Protein AF-A0A7C3SNG6-F1 (afdb_monomer)

Solvent-accessible surface area (backbone atoms only — not comparable to full-atom values): 3132 Å² total; per-residue (Å²): 135,46,66,48,78,54,56,45,67,48,57,50,27,46,68,38,76,90,42,96,47,11,71,59,29,41,52,53,58,73,67,40,76,41,81,42,70,52,73,66,35,55,53,52,46,52,50,50,38,52,74,69,74,99

Nearest PDB structures (foldseek):
  5x3t-assembly1_H  TM=9.060E-01  e=4.121E-01  Mycobacterium tuberculosis H37Rv
  3zvk-assembly1_B  TM=6.138E-01  e=1.008E+00  Rickettsia felis

Secondary structure (DSSP, 8-state):
--EEEPPHHHHHHHH-TTSTTHHHHHHHHHT-SEEE--HHHHHHHHHHHHHTT-

Mean predicted aligned error: 2.26 Å

Structure (mmCIF, N/CA/C/O backbone):
data_AF-A0A7C3SNG6-F1
#
_entry.id   AF-A0A7C3SNG6-F1
#
loop_
_atom_site.group_PDB
_atom_site.id
_atom_site.type_symbol
_atom_site.label_atom_id
_atom_site.label_alt_id
_atom_site.label_comp_id
_atom_site.label_asym_id
_atom_site.label_entity_id
_atom_site.label_seq_id
_atom_site.pdbx_PDB_ins_code
_atom_site.Cartn_x
_atom_site.Cartn_y
_atom_site.Cartn_z
_atom_site.occupancy
_atom_site.B_iso_or_equiv
_atom_site.auth_seq_id
_atom_site.auth_comp_id
_atom_site.auth_asym_id
_atom_site.auth_atom_id
_atom_site.pdbx_PDB_model_num
ATOM 1 N N . MET A 1 1 ? -13.016 -3.809 16.535 1.00 73.00 1 MET A N 1
ATOM 2 C CA . MET A 1 1 ? -13.031 -3.653 15.076 1.00 73.00 1 MET A CA 1
ATOM 3 C C . MET A 1 1 ? -11.980 -2.611 14.738 1.00 73.00 1 MET A C 1
ATOM 5 O O . MET A 1 1 ? -12.173 -1.458 15.107 1.00 73.00 1 MET A O 1
ATOM 9 N N . GLN A 1 2 ? -10.830 -3.027 14.214 1.00 92.75 2 GLN A N 1
ATOM 10 C CA . GLN A 1 2 ? -9.742 -2.139 13.810 1.00 92.75 2 GLN A CA 1
ATOM 11 C C . GLN A 1 2 ? -9.874 -1.832 12.323 1.00 92.75 2 GLN A C 1
ATOM 13 O O . GLN A 1 2 ? -9.875 -2.737 11.492 1.00 92.75 2 GLN A O 1
ATOM 18 N N . GLU A 1 3 ? -9.992 -0.555 11.994 1.00 97.12 3 GLU A N 1
ATOM 19 C CA . GLU A 1 3 ? -10.030 -0.071 10.620 1.00 97.12 3 GLU A CA 1
ATOM 20 C C . GLU A 1 3 ? -9.003 1.041 10.438 1.00 97.12 3 GLU A C 1
ATOM 22 O O . GLU A 1 3 ? -8.685 1.767 11.382 1.00 97.12 3 GLU A O 1
ATOM 27 N N . ALA A 1 4 ? -8.473 1.165 9.225 1.00 98.12 4 ALA A N 1
ATOM 28 C CA . ALA A 1 4 ? -7.524 2.214 8.885 1.00 98.12 4 ALA A CA 1
ATOM 29 C C . ALA A 1 4 ? -7.725 2.689 7.447 1.00 98.12 4 ALA A C 1
ATOM 31 O O . ALA A 1 4 ? -8.170 1.930 6.580 1.00 98.12 4 A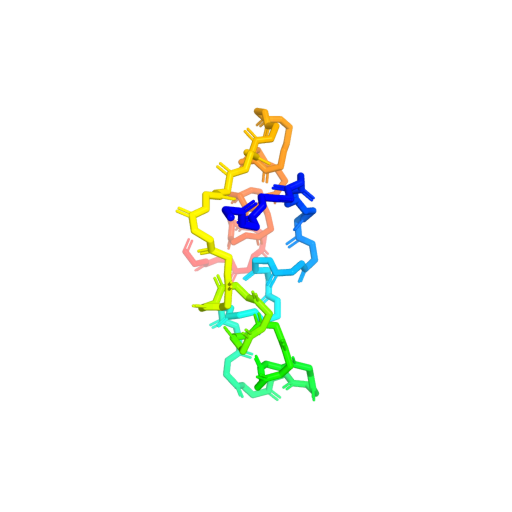LA A O 1
ATOM 32 N N . VAL A 1 5 ? -7.362 3.950 7.207 1.00 98.25 5 VAL A N 1
ATOM 33 C CA . VAL A 1 5 ? -7.221 4.492 5.855 1.00 98.25 5 VAL A CA 1
ATOM 34 C C . VAL A 1 5 ? -5.862 4.068 5.320 1.00 98.25 5 VAL A C 1
ATOM 36 O O . VAL A 1 5 ? -4.837 4.384 5.921 1.00 98.25 5 VAL A O 1
ATOM 39 N N . ILE A 1 6 ? -5.860 3.314 4.227 1.00 98.31 6 ILE A N 1
ATOM 40 C CA . ILE A 1 6 ? -4.642 2.730 3.668 1.00 98.31 6 ILE A CA 1
ATOM 41 C C . ILE A 1 6 ? -3.978 3.733 2.733 1.00 98.31 6 ILE A C 1
ATOM 43 O O . ILE A 1 6 ? -4.647 4.308 1.880 1.00 98.31 6 ILE A O 1
ATOM 47 N N . ASP A 1 7 ? -2.669 3.906 2.892 1.00 98.38 7 ASP A N 1
ATOM 48 C CA . ASP A 1 7 ? -1.819 4.675 1.985 1.00 98.38 7 ASP A CA 1
ATOM 49 C C . ASP A 1 7 ? -1.147 3.761 0.949 1.00 98.38 7 ASP A C 1
ATOM 51 O O . ASP A 1 7 ? -0.911 2.575 1.207 1.00 98.38 7 ASP A O 1
ATOM 55 N N . THR A 1 8 ? -0.777 4.322 -0.202 1.00 98.50 8 THR A N 1
ATOM 56 C CA . THR A 1 8 ? -0.143 3.588 -1.306 1.00 98.50 8 THR A CA 1
ATOM 57 C C . THR A 1 8 ? 1.126 2.868 -0.866 1.00 98.50 8 THR A C 1
ATOM 59 O O . THR A 1 8 ? 1.333 1.715 -1.242 1.00 98.50 8 THR A O 1
ATOM 62 N N . ASN A 1 9 ? 1.949 3.488 -0.013 1.00 97.75 9 ASN A N 1
ATOM 63 C CA . ASN A 1 9 ? 3.206 2.882 0.429 1.00 97.75 9 ASN A CA 1
ATOM 64 C C . ASN A 1 9 ? 2.998 1.553 1.163 1.00 97.75 9 ASN A C 1
ATOM 66 O O . ASN A 1 9 ? 3.806 0.642 1.012 1.00 97.75 9 ASN A O 1
ATOM 70 N N . VAL A 1 10 ? 1.916 1.415 1.936 1.00 97.94 10 VAL A N 1
ATOM 71 C CA . VAL A 1 10 ? 1.634 0.176 2.676 1.00 97.94 10 VAL A CA 1
ATOM 72 C C . VAL A 1 10 ? 1.319 -0.962 1.708 1.00 97.94 10 VAL A C 1
ATOM 74 O O . VAL A 1 10 ? 1.858 -2.054 1.865 1.00 97.94 10 VAL A O 1
ATOM 77 N N . LEU A 1 11 ? 0.519 -0.694 0.670 1.00 98.19 11 LEU A N 1
ATOM 78 C CA . LEU A 1 11 ? 0.233 -1.674 -0.381 1.00 98.19 11 LEU A CA 1
ATOM 79 C C . LEU A 1 11 ? 1.495 -2.036 -1.170 1.00 98.19 11 LEU A C 1
ATOM 81 O O . LEU A 1 11 ? 1.733 -3.207 -1.446 1.00 98.19 11 LEU A O 1
ATOM 85 N N . VAL A 1 12 ? 2.334 -1.048 -1.490 1.00 98.00 12 VAL A N 1
ATOM 86 C CA . VAL A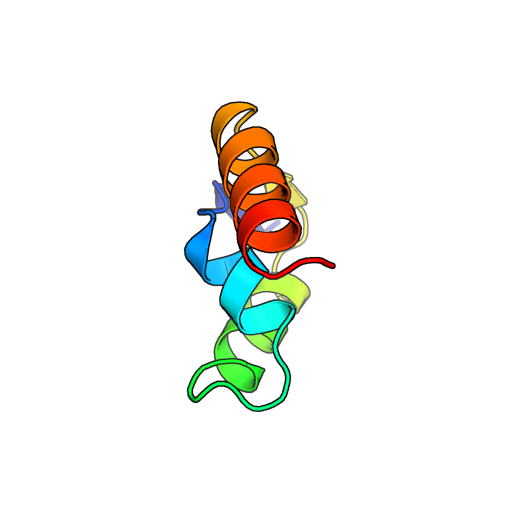 1 12 ? 3.613 -1.266 -2.183 1.00 98.00 12 VAL A CA 1
ATOM 87 C C . VAL A 1 12 ? 4.526 -2.175 -1.359 1.00 98.00 12 VAL A C 1
ATOM 89 O O . VAL A 1 12 ? 5.008 -3.177 -1.880 1.00 98.00 12 VAL A O 1
ATOM 92 N N . TYR A 1 13 ? 4.729 -1.884 -0.073 1.00 98.31 13 TYR A N 1
ATOM 93 C CA . TYR A 1 13 ? 5.568 -2.725 0.783 1.00 98.31 13 TYR A CA 1
ATOM 94 C C . TYR A 1 13 ? 4.995 -4.138 0.959 1.00 98.31 13 TYR A C 1
ATOM 96 O O . TYR A 1 13 ? 5.759 -5.098 0.950 1.00 98.31 13 TYR A O 1
ATOM 104 N N . ASP A 1 14 ? 3.673 -4.299 1.056 1.00 98.19 14 ASP A N 1
ATOM 105 C CA . ASP A 1 14 ? 3.052 -5.632 1.081 1.00 98.19 14 ASP A CA 1
ATOM 106 C C . ASP A 1 14 ? 3.250 -6.402 -0.238 1.00 98.19 14 ASP A C 1
ATOM 108 O O . ASP A 1 14 ? 3.412 -7.615 -0.226 1.00 98.19 14 ASP A O 1
ATOM 112 N N . THR A 1 15 ? 3.315 -5.705 -1.373 1.00 97.75 15 THR A N 1
ATOM 113 C CA . THR A 1 15 ? 3.425 -6.322 -2.707 1.00 97.75 15 THR A CA 1
ATOM 114 C C . THR A 1 15 ? 4.830 -6.824 -3.029 1.00 97.75 15 THR A C 1
ATOM 116 O O . THR A 1 15 ? 4.985 -7.883 -3.634 1.00 97.75 15 THR A O 1
ATOM 119 N N . PHE A 1 16 ? 5.863 -6.067 -2.650 1.00 97.56 16 PHE A N 1
ATOM 120 C CA . PHE A 1 16 ? 7.257 -6.410 -2.939 1.00 97.56 16 PHE A CA 1
ATOM 121 C C . PHE A 1 16 ? 7.884 -7.148 -1.756 1.00 97.56 16 PHE A C 1
ATOM 123 O O . PHE A 1 16 ? 8.323 -6.526 -0.785 1.00 97.56 16 PHE A O 1
ATOM 130 N N . GLU A 1 17 ? 7.928 -8.480 -1.842 1.00 96.88 17 GLU A N 1
ATOM 131 C CA . GLU A 1 17 ? 8.398 -9.369 -0.767 1.00 96.88 17 GLU A CA 1
ATOM 132 C C . GLU A 1 17 ? 9.865 -9.148 -0.364 1.00 96.88 17 GLU A C 1
ATOM 134 O O . GLU A 1 17 ? 10.256 -9.412 0.776 1.00 96.88 17 GLU A O 1
ATOM 139 N N . ASP A 1 18 ? 10.679 -8.644 -1.289 1.00 96.00 18 ASP A N 1
ATOM 140 C CA . ASP A 1 18 ? 12.094 -8.321 -1.108 1.00 96.00 18 ASP A CA 1
ATOM 141 C C . ASP A 1 18 ? 12.333 -6.931 -0.490 1.00 96.00 18 ASP A C 1
ATOM 143 O O . ASP A 1 18 ? 13.474 -6.561 -0.197 1.00 96.00 18 ASP A O 1
ATOM 147 N N . SER A 1 19 ? 11.272 -6.161 -0.240 1.00 95.38 19 SER A N 1
ATOM 148 C CA . SER A 1 19 ? 11.370 -4.841 0.376 1.00 95.38 19 SER A CA 1
ATOM 149 C C . SER A 1 19 ? 11.627 -4.908 1.889 1.00 95.38 19 SER A C 1
ATOM 151 O O . SER A 1 19 ? 11.159 -5.800 2.601 1.00 95.38 19 SER A O 1
ATOM 153 N N . LEU A 1 20 ? 12.336 -3.901 2.418 1.00 95.81 20 LEU A N 1
ATOM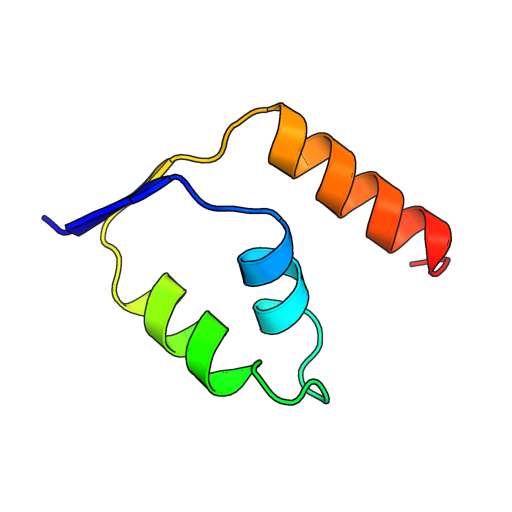 154 C CA . LEU A 1 20 ? 12.717 -3.821 3.838 1.00 95.81 20 LEU A CA 1
ATOM 155 C C . LEU A 1 20 ? 11.519 -3.930 4.800 1.00 95.81 20 LEU A C 1
ATOM 157 O O . LEU A 1 20 ? 11.652 -4.482 5.892 1.00 95.81 20 LEU A O 1
ATOM 161 N N . TYR A 1 21 ? 10.358 -3.401 4.404 1.00 97.50 21 TYR A N 1
ATOM 162 C CA . TYR A 1 21 ? 9.175 -3.303 5.260 1.00 97.50 21 TYR A CA 1
ATOM 163 C C . TYR A 1 21 ? 8.065 -4.295 4.913 1.00 97.50 21 TYR A C 1
ATOM 165 O O . TYR A 1 21 ? 7.004 -4.220 5.532 1.00 97.50 21 TYR A O 1
ATOM 173 N N . HIS A 1 22 ? 8.300 -5.254 4.012 1.00 98.12 22 HIS A N 1
ATOM 174 C CA . HIS A 1 22 ? 7.272 -6.200 3.573 1.00 98.12 22 HIS A CA 1
ATOM 175 C C . HIS A 1 22 ? 6.546 -6.884 4.734 1.00 98.12 22 HIS A C 1
ATOM 177 O O . HIS A 1 22 ? 5.331 -6.778 4.877 1.00 98.12 22 HIS A O 1
ATOM 183 N N . LYS A 1 23 ? 7.299 -7.492 5.655 1.00 98.25 23 LYS A N 1
ATOM 184 C CA . LYS A 1 23 ? 6.715 -8.191 6.812 1.00 98.25 23 LYS A CA 1
ATOM 185 C C . LYS A 1 23 ? 5.907 -7.268 7.726 1.00 98.25 23 LYS A C 1
ATOM 187 O O . LYS A 1 23 ? 4.917 -7.703 8.308 1.00 98.25 23 LYS A O 1
ATOM 192 N N . ALA A 1 24 ? 6.337 -6.014 7.874 1.00 98.00 24 ALA A N 1
ATOM 193 C CA . ALA A 1 24 ? 5.653 -5.038 8.715 1.00 98.00 24 ALA A CA 1
ATOM 194 C C . ALA A 1 24 ? 4.346 -4.565 8.065 1.00 98.00 24 ALA A C 1
ATOM 196 O O . ALA A 1 24 ? 3.321 -4.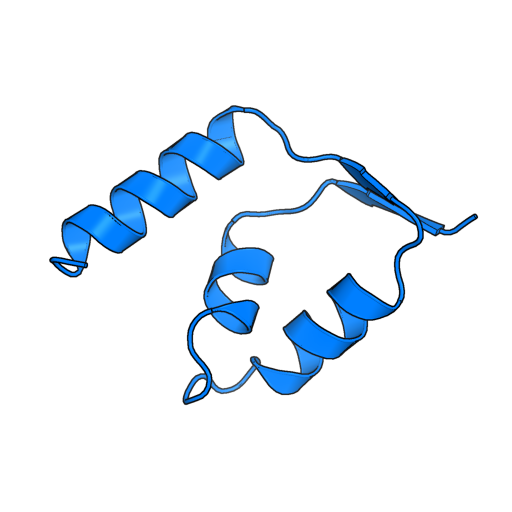512 8.740 1.00 98.00 24 ALA A O 1
ATOM 197 N N . ALA A 1 25 ? 4.370 -4.280 6.759 1.00 98.12 25 ALA A N 1
ATOM 198 C CA . ALA A 1 25 ? 3.181 -3.926 5.991 1.00 98.12 25 ALA A CA 1
ATOM 199 C C . ALA A 1 25 ? 2.167 -5.076 5.980 1.00 98.12 25 ALA A C 1
ATOM 201 O O . ALA A 1 25 ? 1.003 -4.859 6.314 1.00 98.12 25 ALA A O 1
ATOM 202 N N . ARG A 1 26 ? 2.636 -6.303 5.730 1.00 98.12 26 ARG A N 1
ATOM 203 C CA . ARG A 1 26 ? 1.816 -7.514 5.753 1.00 98.12 26 ARG A CA 1
ATOM 204 C C . ARG A 1 26 ? 1.109 -7.709 7.086 1.00 98.12 26 ARG A C 1
ATOM 206 O O . ARG A 1 26 ? -0.110 -7.832 7.133 1.00 98.12 26 ARG A O 1
ATOM 213 N N . HIS A 1 27 ? 1.865 -7.679 8.185 1.00 98.00 27 HIS A N 1
ATOM 214 C CA . HIS A 1 27 ? 1.291 -7.827 9.520 1.00 98.00 27 HIS A CA 1
ATOM 215 C C . HIS A 1 27 ? 0.310 -6.691 9.844 1.00 98.00 27 HIS A C 1
ATOM 217 O O . HIS A 1 27 ? -0.720 -6.933 10.475 1.00 98.00 27 HIS A O 1
ATOM 223 N N . LEU A 1 28 ? 0.612 -5.449 9.454 1.00 97.56 28 LEU A N 1
ATOM 224 C CA . LEU A 1 28 ? -0.290 -4.323 9.684 1.00 97.56 28 LEU A CA 1
ATOM 225 C C . LEU A 1 28 ? -1.623 -4.549 8.962 1.00 97.56 28 LEU A C 1
ATOM 227 O O . LEU A 1 28 ? -2.672 -4.471 9.596 1.00 97.56 28 LEU A O 1
ATOM 231 N N . LEU A 1 29 ? -1.575 -4.884 7.673 1.00 97.88 29 LEU A N 1
ATOM 232 C CA . LEU A 1 29 ? -2.750 -5.138 6.842 1.00 97.88 29 LEU A CA 1
ATOM 233 C C . LEU A 1 29 ? -3.581 -6.331 7.340 1.00 97.88 29 LEU A C 1
ATOM 235 O O . LEU A 1 29 ? -4.798 -6.197 7.471 1.00 97.88 29 LEU A O 1
ATOM 239 N N . ASP A 1 30 ? -2.933 -7.447 7.688 1.00 97.88 30 ASP A N 1
ATOM 240 C CA . ASP A 1 30 ? -3.582 -8.656 8.220 1.00 97.88 30 ASP A CA 1
ATOM 241 C C . ASP A 1 30 ? -4.215 -8.428 9.612 1.00 97.88 30 ASP A C 1
ATOM 243 O O . ASP A 1 30 ? -5.105 -9.173 10.020 1.00 97.88 30 ASP A O 1
ATOM 247 N N . SER A 1 31 ? -3.776 -7.405 10.357 1.00 97.75 31 SER A N 1
ATOM 248 C CA . SER A 1 31 ? -4.317 -7.079 11.688 1.00 97.75 31 SER A CA 1
ATOM 249 C C . SER A 1 31 ? -5.592 -6.225 11.667 1.00 97.75 31 SER A C 1
ATOM 251 O O . SER A 1 31 ? -6.235 -6.053 12.708 1.00 97.75 31 SER A O 1
ATOM 253 N N . LEU A 1 32 ? -5.943 -5.663 10.506 1.00 98.12 32 LEU A N 1
ATOM 254 C CA . LEU A 1 32 ? -7.105 -4.797 10.327 1.00 98.12 32 LEU A CA 1
ATO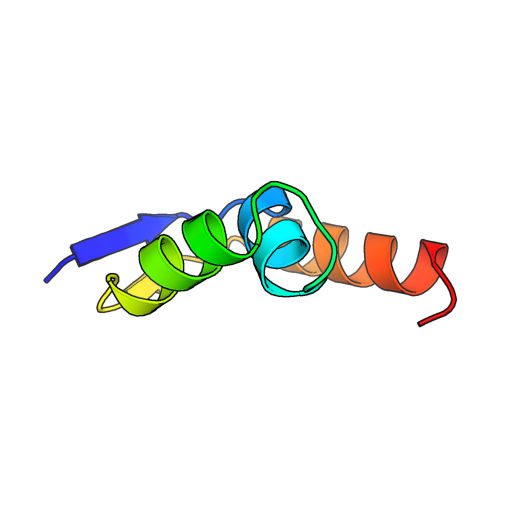M 255 C C . LEU A 1 32 ? -8.326 -5.618 9.907 1.00 98.12 32 LEU A C 1
ATOM 257 O O . LEU A 1 32 ? -8.274 -6.400 8.965 1.00 98.12 32 LEU A O 1
ATOM 261 N N . ASP A 1 33 ? -9.465 -5.357 10.543 1.00 98.06 33 ASP A N 1
ATOM 262 C CA . ASP A 1 33 ? -10.746 -5.972 10.184 1.00 98.06 33 ASP A CA 1
ATOM 263 C C . ASP A 1 33 ? -11.331 -5.364 8.896 1.00 98.06 33 ASP A C 1
ATOM 265 O O . ASP A 1 33 ? -12.139 -5.988 8.203 1.00 98.06 33 ASP A O 1
ATOM 269 N N . ARG A 1 34 ? -10.975 -4.108 8.593 1.00 97.75 34 ARG A N 1
ATOM 270 C CA . ARG A 1 34 ? -11.457 -3.373 7.419 1.00 97.75 34 ARG A CA 1
ATOM 271 C C . ARG A 1 34 ? -10.417 -2.389 6.900 1.00 97.75 34 ARG A C 1
ATOM 273 O O . ARG A 1 34 ? -9.844 -1.611 7.660 1.00 97.75 34 ARG A O 1
ATOM 280 N N . TRP A 1 35 ? -10.239 -2.375 5.584 1.00 98.25 35 TRP A N 1
ATOM 281 C CA . TRP A 1 35 ? -9.408 -1.397 4.887 1.00 98.25 35 TRP A CA 1
ATOM 282 C C . TRP A 1 35 ? -10.297 -0.317 4.272 1.00 98.25 35 TRP A C 1
ATOM 284 O O . TRP A 1 35 ? -11.229 -0.618 3.524 1.00 98.25 35 TRP A O 1
ATOM 294 N N . LEU A 1 36 ? -10.010 0.947 4.572 1.00 98.38 36 LEU A N 1
ATOM 295 C CA . LEU A 1 36 ? -10.602 2.091 3.889 1.00 98.38 36 LEU A CA 1
ATOM 296 C C . LEU A 1 36 ? -9.591 2.572 2.850 1.00 98.38 36 LEU A C 1
ATOM 298 O O . LEU A 1 36 ? -8.578 3.166 3.201 1.00 98.38 36 LEU A O 1
ATOM 302 N N . ILE A 1 37 ? -9.835 2.290 1.572 1.00 98.38 37 ILE A N 1
ATOM 303 C CA . ILE A 1 37 ? -8.897 2.633 0.496 1.00 98.38 37 ILE A CA 1
ATOM 304 C C . ILE A 1 37 ? -9.452 3.829 -0.285 1.00 98.38 37 ILE A C 1
ATOM 306 O O . ILE A 1 37 ? -10.466 3.685 -0.974 1.00 98.38 37 ILE A O 1
ATOM 310 N N . PRO A 1 38 ? -8.826 5.017 -0.197 1.00 98.44 38 PRO A N 1
ATOM 311 C CA . PRO A 1 38 ? -9.179 6.148 -1.044 1.00 9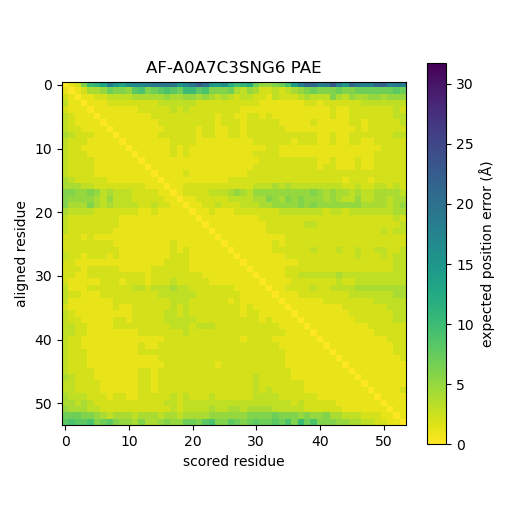8.44 38 PRO A CA 1
ATOM 312 C C . PRO A 1 38 ? -8.973 5.816 -2.525 1.00 98.44 38 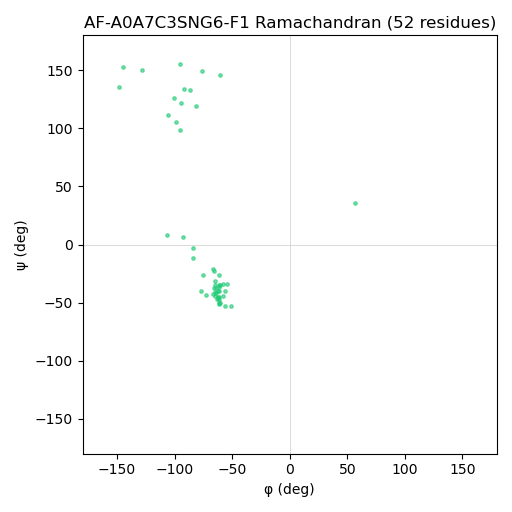PRO A C 1
ATOM 314 O O . PRO A 1 38 ? -8.013 5.146 -2.893 1.00 98.44 38 PRO A O 1
ATOM 317 N N . LEU A 1 39 ? -9.821 6.350 -3.408 1.00 98.50 39 LEU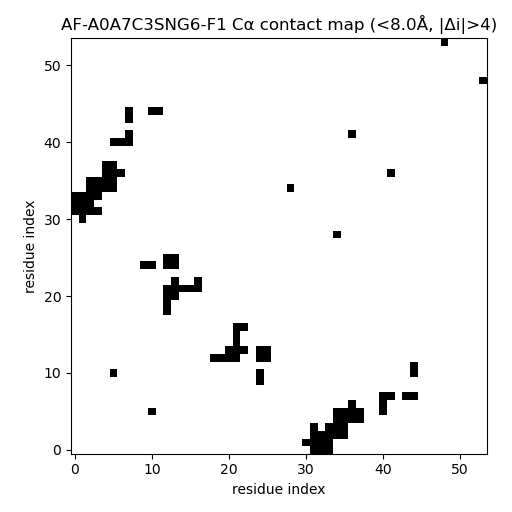 A N 1
ATOM 318 C CA . LEU A 1 39 ? -9.709 6.088 -4.849 1.00 98.50 39 LEU A CA 1
ATOM 319 C C . LEU A 1 39 ? -8.341 6.507 -5.430 1.00 98.50 39 LEU A C 1
ATOM 321 O O . LEU A 1 39 ? -7.825 5.841 -6.322 1.00 98.50 39 LEU A O 1
ATOM 325 N N . ILE A 1 40 ? -7.737 7.579 -4.906 1.00 98.44 40 ILE A N 1
ATOM 326 C CA . ILE A 1 40 ? -6.402 8.033 -5.327 1.00 98.44 40 ILE A CA 1
ATOM 327 C C . ILE A 1 40 ? -5.315 6.980 -5.071 1.00 98.44 40 ILE A C 1
ATOM 329 O O . ILE A 1 40 ? -4.465 6.783 -5.930 1.00 98.44 40 ILE A O 1
ATOM 333 N N . VAL A 1 41 ? -5.408 6.230 -3.970 1.00 98.75 41 VAL A N 1
ATOM 334 C CA . VAL A 1 41 ? -4.447 5.172 -3.617 1.00 98.75 41 VAL A CA 1
ATOM 335 C C . VAL A 1 41 ? -4.482 4.038 -4.640 1.00 98.75 41 VAL A C 1
ATOM 337 O O . VAL A 1 41 ? -3.445 3.496 -5.009 1.00 98.75 41 VAL A O 1
ATOM 340 N N . VAL A 1 42 ? -5.663 3.729 -5.188 1.00 98.56 42 VAL A N 1
ATOM 341 C CA . VAL A 1 42 ? -5.794 2.759 -6.287 1.00 98.56 42 VAL A CA 1
ATOM 342 C C . VAL A 1 42 ? -5.092 3.263 -7.551 1.00 98.56 42 VAL A C 1
ATOM 344 O O . VAL A 1 42 ? -4.375 2.496 -8.192 1.00 98.56 42 VAL A O 1
ATOM 347 N N . TYR A 1 43 ? -5.264 4.541 -7.909 1.00 98.62 43 TYR A N 1
ATOM 348 C CA . TYR A 1 43 ? -4.590 5.119 -9.077 1.00 98.62 43 TYR A CA 1
ATOM 349 C C . TYR A 1 43 ? -3.070 5.120 -8.923 1.00 98.62 43 TYR A C 1
ATOM 351 O O . TYR A 1 43 ? -2.376 4.691 -9.841 1.00 98.62 43 TYR A O 1
ATOM 359 N N . GLU A 1 44 ? -2.557 5.563 -7.776 1.00 98.62 44 GLU A N 1
ATOM 360 C CA . GLU A 1 44 ? -1.118 5.596 -7.502 1.00 98.62 44 GLU A CA 1
ATOM 361 C C . GLU A 1 44 ? -0.508 4.196 -7.533 1.00 98.62 44 GLU A C 1
ATOM 363 O O . GLU A 1 44 ? 0.512 3.988 -8.189 1.00 98.62 44 GLU A O 1
ATOM 368 N N . TYR A 1 45 ? -1.163 3.224 -6.895 1.00 98.50 45 TYR A N 1
ATOM 369 C CA . TYR A 1 45 ? -0.707 1.840 -6.878 1.00 98.50 45 TYR A CA 1
ATOM 370 C C . TYR A 1 45 ? -0.648 1.241 -8.294 1.00 98.50 45 TYR A C 1
ATOM 372 O O . TYR A 1 45 ? 0.379 0.697 -8.699 1.00 98.50 45 TYR A O 1
ATOM 380 N N . VAL A 1 46 ? -1.702 1.415 -9.100 1.00 98.38 46 VAL A N 1
ATOM 381 C CA . VAL A 1 46 ? -1.730 0.938 -10.495 1.00 98.38 46 VAL A CA 1
ATOM 382 C C . VAL A 1 46 ? -0.699 1.660 -11.366 1.00 98.38 46 VAL A C 1
ATOM 384 O O . VAL A 1 46 ? -0.047 1.031 -12.201 1.00 98.38 46 VAL A O 1
ATOM 387 N N . TRP A 1 47 ? -0.529 2.973 -11.205 1.00 98.56 47 TRP A N 1
ATOM 388 C CA . TRP A 1 47 ? 0.477 3.730 -11.952 1.00 98.56 47 TRP A CA 1
ATOM 389 C C . TRP A 1 47 ? 1.900 3.324 -11.593 1.00 98.56 47 TRP A C 1
ATOM 391 O O . TRP A 1 47 ? 2.735 3.249 -12.493 1.00 98.56 47 TRP A O 1
ATOM 401 N N . LEU A 1 48 ? 2.165 3.022 -10.323 1.00 98.25 48 LEU A N 1
ATOM 402 C CA . LEU A 1 48 ? 3.449 2.495 -9.884 1.00 98.25 48 LEU A CA 1
ATOM 403 C C . LEU A 1 48 ? 3.740 1.148 -10.550 1.00 98.25 48 LEU A C 1
ATOM 405 O O . LEU A 1 48 ? 4.787 1.012 -11.177 1.00 98.25 48 LEU A O 1
ATOM 409 N N . LEU A 1 49 ? 2.802 0.194 -10.501 1.00 97.88 49 LEU A N 1
ATOM 410 C CA . LEU A 1 49 ? 2.967 -1.114 -11.152 1.00 97.88 49 LEU A CA 1
ATOM 411 C C . LEU A 1 49 ? 3.204 -0.970 -12.659 1.00 97.88 49 LEU A C 1
ATOM 413 O O . LEU A 1 49 ? 4.139 -1.551 -13.207 1.00 97.88 49 LEU A O 1
ATOM 417 N N . LYS A 1 50 ? 2.431 -0.101 -13.318 1.00 97.94 50 LYS A N 1
ATOM 418 C CA . LYS A 1 50 ? 2.624 0.208 -14.738 1.00 97.94 50 LYS A CA 1
ATOM 419 C C . LYS A 1 50 ? 4.003 0.814 -15.019 1.00 97.94 50 LYS A C 1
ATOM 421 O O . LYS A 1 50 ? 4.611 0.484 -16.033 1.00 97.94 5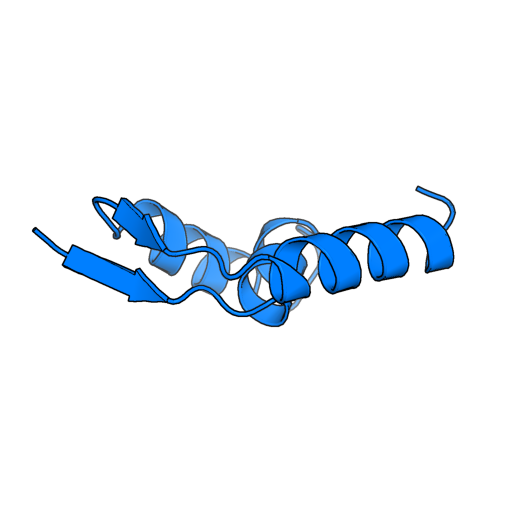0 LYS A O 1
ATOM 426 N N . GLY A 1 51 ? 4.491 1.700 -14.150 1.00 97.88 51 GLY A N 1
ATOM 427 C CA . GLY A 1 51 ? 5.827 2.295 -14.245 1.00 97.88 51 GLY A CA 1
ATOM 428 C C . GLY A 1 51 ? 6.963 1.284 -14.056 1.00 97.88 51 GLY A C 1
ATOM 429 O O . GLY A 1 51 ? 8.065 1.517 -14.544 1.00 97.88 51 GLY A O 1
ATOM 430 N N . LEU A 1 52 ? 6.679 0.156 -13.398 1.00 96.94 52 LEU A N 1
ATOM 431 C CA . LEU A 1 52 ? 7.578 -0.989 -13.234 1.00 96.94 52 LEU A CA 1
ATOM 432 C C . LEU A 1 52 ? 7.399 -2.063 -14.322 1.00 96.94 52 LEU A C 1
ATOM 434 O O . LEU A 1 52 ? 8.032 -3.113 -14.245 1.00 96.94 52 LEU A O 1
ATOM 438 N N . ASN A 1 53 ? 6.569 -1.805 -15.341 1.00 96.19 53 ASN A N 1
ATOM 439 C CA . ASN A 1 53 ? 6.229 -2.752 -16.407 1.00 96.19 53 ASN A CA 1
ATOM 440 C C . ASN A 1 53 ? 5.627 -4.081 -15.898 1.00 96.19 53 ASN A C 1
ATOM 442 O O . ASN A 1 53 ? 5.878 -5.135 -16.489 1.00 96.19 53 ASN A O 1
ATOM 446 N N . MET A 1 54 ? 4.835 -4.021 -14.825 1.00 89.88 54 MET A N 1
ATOM 447 C CA . MET A 1 54 ? 4.077 -5.152 -14.270 1.00 89.88 54 MET A CA 1
ATOM 448 C C . MET A 1 54 ? 2.645 -5.222 -14.805 1.00 89.88 54 MET A C 1
ATOM 450 O O . MET A 1 54 ? 2.080 -4.158 -15.160 1.00 89.88 54 MET A O 1
#

Sequence (54 aa):
MQEAVIDTNVLVYDTFEDSLYHKAARHLLDSLDRWLIPLIVVYEYVWLLKGLNM

Foldseek 3Di:
DAEDEDALVLVVLCVDPPDPCNVVSVVVVVPHPYYNYDPVSVVVNVVVCVVVVD

Organism: Thermofilum pendens (NCBI:txid2269)

InterPro domains:
  IPR002716 PIN domain [PF01850] (5-50)
  IPR029060 PIN-like domain superfamily [SSF88723] (1-51)

pLDDT: mean 97.2, std 3.63, range [73.0, 98.75]

Radius of gyration: 11.46 Å; Cα contacts (8 Å, |Δi|>4): 54; chains: 1; bounding box: 26×17×32 Å